Protein AF-A0A6L4AEH3-F1 (afdb_monomer_lite)

Sequence (81 aa):
MLHKFWLNVRMFVEGARLSYIALFHWLRPTTYVASKVIMPINQILFFTLLGVYATSRSNADFYIIGNSVQMASISGIYAMT

Structure (mmCIF, N/CA/C/O backbone):
data_AF-A0A6L4AEH3-F1
#
_entry.id   AF-A0A6L4AEH3-F1
#
loop_
_atom_site.group_PDB
_atom_site.id
_atom_site.type_symbol
_atom_site.label_atom_id
_atom_site.label_alt_id
_atom_site.label_comp_id
_atom_site.label_asym_id
_atom_site.label_entity_id
_atom_site.label_seq_id
_atom_site.pdbx_PDB_ins_code
_atom_site.Cartn_x
_atom_site.Cartn_y
_atom_site.Cartn_z
_atom_site.occupancy
_atom_site.B_iso_or_equiv
_atom_site.auth_seq_id
_atom_site.auth_comp_id
_atom_site.auth_asym_id
_atom_site.auth_atom_id
_atom_site.pdbx_PDB_model_num
ATOM 1 N N .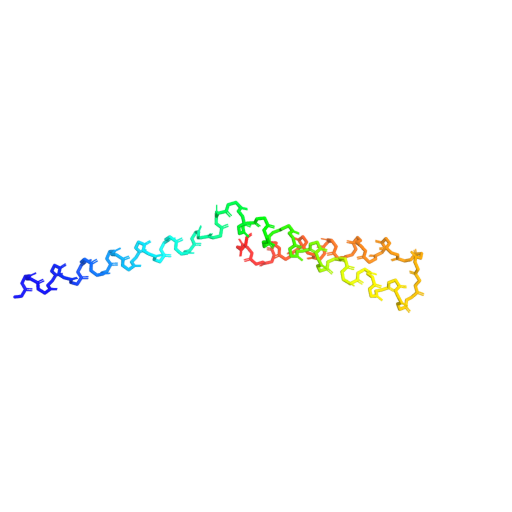 MET A 1 1 ? -31.688 13.326 35.753 1.00 78.50 1 MET A N 1
ATOM 2 C CA . MET A 1 1 ? -30.259 13.550 35.424 1.00 78.50 1 MET A CA 1
ATOM 3 C C . MET A 1 1 ? -29.498 12.243 35.211 1.00 78.50 1 MET A C 1
ATOM 5 O O . MET A 1 1 ? -28.895 12.098 34.157 1.00 78.50 1 MET A O 1
ATOM 9 N N . LEU A 1 2 ? -29.606 11.265 36.121 1.00 88.06 2 LEU A N 1
ATOM 10 C CA . LEU A 1 2 ? -28.931 9.959 36.015 1.00 88.06 2 LEU A CA 1
ATOM 11 C C . LEU A 1 2 ? -29.189 9.214 34.688 1.00 88.06 2 LEU A C 1
ATOM 13 O O . LEU A 1 2 ? -28.266 8.700 34.071 1.00 88.06 2 LEU A O 1
ATOM 17 N N . HIS A 1 3 ? -30.435 9.210 34.205 1.00 91.88 3 HIS A N 1
ATOM 18 C CA . HIS A 1 3 ? -30.800 8.547 32.947 1.00 91.88 3 HIS A CA 1
ATOM 19 C C . HIS A 1 3 ? -30.078 9.134 31.718 1.00 91.88 3 HIS A C 1
ATOM 21 O O . HIS A 1 3 ? -29.588 8.394 30.870 1.00 91.88 3 HIS A O 1
ATOM 27 N N . LYS A 1 4 ? -29.950 10.468 31.649 1.00 93.38 4 LYS A N 1
ATOM 28 C CA . LYS A 1 4 ? -29.219 11.148 30.565 1.00 93.38 4 LYS A CA 1
ATOM 29 C C . LYS A 1 4 ? -27.721 10.840 30.621 1.00 93.38 4 LYS A C 1
ATOM 31 O O . LYS A 1 4 ? -27.104 10.636 29.584 1.00 93.38 4 LYS A O 1
ATOM 36 N N . PHE A 1 5 ? -27.155 10.766 31.825 1.00 95.69 5 PHE A N 1
ATOM 37 C CA . PHE A 1 5 ? -25.759 10.380 32.022 1.00 95.69 5 PHE A CA 1
ATOM 38 C C . PHE A 1 5 ? -25.488 8.962 31.493 1.00 95.69 5 PHE A C 1
ATOM 40 O O . PHE A 1 5 ? -24.585 8.778 30.681 1.00 95.69 5 PHE A O 1
ATOM 47 N N . TRP A 1 6 ? -26.327 7.987 31.856 1.00 96.56 6 TRP A N 1
ATOM 48 C CA . TRP A 1 6 ? -26.206 6.609 31.366 1.00 96.56 6 TRP A CA 1
ATOM 49 C C . TRP A 1 6 ? -26.339 6.491 29.843 1.00 96.56 6 TRP A C 1
ATOM 51 O O . TRP A 1 6 ? -25.583 5.745 29.221 1.00 96.56 6 TRP A O 1
ATOM 61 N N . LEU A 1 7 ? -27.251 7.251 29.228 1.00 96.31 7 LEU A N 1
ATOM 62 C CA . LEU A 1 7 ? -27.384 7.300 27.769 1.00 96.31 7 LEU A CA 1
ATOM 63 C C . LEU A 1 7 ? -26.118 7.836 27.087 1.00 96.31 7 LEU A C 1
ATOM 65 O O . LEU A 1 7 ? -25.666 7.249 26.105 1.00 96.31 7 LEU A O 1
ATOM 69 N N . ASN A 1 8 ? -25.522 8.905 27.619 1.00 96.31 8 ASN A N 1
ATOM 70 C CA . ASN A 1 8 ? -24.302 9.493 27.063 1.00 96.31 8 ASN A CA 1
ATOM 71 C C . ASN A 1 8 ? -23.101 8.549 27.181 1.00 96.31 8 ASN A C 1
ATOM 73 O O . ASN A 1 8 ? -22.361 8.383 26.215 1.00 96.31 8 ASN A O 1
ATOM 77 N N . VAL A 1 9 ? -22.936 7.887 28.330 1.00 97.50 9 VAL A N 1
ATOM 78 C CA . VAL A 1 9 ? -21.873 6.888 28.525 1.00 97.50 9 VAL A CA 1
ATOM 79 C C . VAL A 1 9 ? -22.046 5.721 27.555 1.00 97.50 9 VAL A C 1
ATOM 81 O O . VAL A 1 9 ? -21.086 5.319 26.903 1.00 97.50 9 VAL A O 1
ATOM 84 N N . ARG A 1 10 ? -23.273 5.210 27.389 1.00 96.62 10 ARG A N 1
ATOM 85 C CA . ARG A 1 10 ? -23.553 4.137 26.426 1.00 96.62 10 ARG A CA 1
ATOM 86 C C . ARG A 1 10 ? -23.227 4.561 24.992 1.00 96.62 10 ARG A C 1
ATOM 88 O O . ARG A 1 10 ? -22.570 3.807 24.283 1.00 96.62 10 ARG A O 1
ATOM 95 N N . MET A 1 11 ? -23.654 5.755 24.575 1.00 96.75 11 MET A N 1
ATOM 96 C CA . MET A 1 11 ? -23.338 6.283 23.241 1.00 96.75 11 MET A CA 1
ATOM 97 C C . MET A 1 11 ? -21.830 6.430 23.026 1.00 96.75 11 MET A C 1
ATOM 99 O O . MET A 1 11 ? -21.330 6.042 21.972 1.00 96.75 11 MET A O 1
ATOM 103 N N . PHE A 1 12 ? -21.101 6.932 24.025 1.00 97.19 12 PHE A N 1
ATOM 104 C CA . PHE A 1 12 ? -19.646 7.048 23.968 1.00 97.19 12 PHE A CA 1
ATOM 105 C C . PHE A 1 12 ? -18.970 5.685 23.778 1.00 97.19 12 PHE A C 1
ATOM 107 O O . PHE A 1 12 ? -18.150 5.533 22.876 1.00 97.19 12 PHE A O 1
ATOM 114 N N . VAL A 1 13 ? -19.333 4.683 24.585 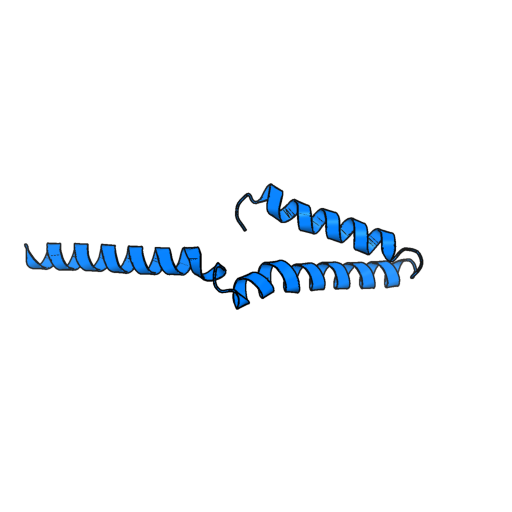1.00 97.50 13 VAL A N 1
ATOM 115 C CA . VAL A 1 13 ? -18.712 3.350 24.525 1.00 97.50 13 VAL A CA 1
ATOM 116 C C . VAL A 1 13 ? -19.009 2.650 23.199 1.00 97.50 13 VAL A C 1
ATOM 118 O O . VAL A 1 13 ? -18.100 2.082 22.597 1.00 97.50 13 VAL A O 1
ATOM 121 N N . GLU A 1 14 ? -20.247 2.717 22.702 1.00 97.31 14 GLU A N 1
ATOM 122 C CA . GLU A 1 14 ? -20.589 2.126 21.402 1.00 97.31 14 GLU A CA 1
ATOM 123 C C . GLU A 1 14 ? -19.874 2.841 20.248 1.00 97.31 14 GLU A C 1
ATOM 125 O O . GLU A 1 14 ? -19.322 2.186 19.364 1.00 97.31 14 GLU A O 1
ATOM 130 N N . GLY A 1 15 ? -19.803 4.175 20.284 1.00 96.44 15 GLY A N 1
ATOM 131 C CA . GLY A 1 15 ? -19.049 4.958 19.305 1.00 96.44 15 GLY A CA 1
ATOM 132 C C . GLY A 1 15 ? -17.555 4.624 19.310 1.00 96.44 15 GLY A C 1
ATOM 133 O O . GLY A 1 15 ? -16.967 4.399 18.249 1.00 96.44 15 GLY A O 1
ATOM 134 N N . ALA A 1 16 ? -16.946 4.517 20.493 1.00 95.00 16 ALA A N 1
ATOM 135 C CA . ALA A 1 16 ? -15.549 4.123 20.652 1.00 95.00 16 ALA A CA 1
ATOM 136 C C . ALA A 1 16 ? -15.296 2.699 20.132 1.00 95.00 16 ALA A C 1
ATOM 138 O O . ALA A 1 16 ? -14.343 2.474 19.388 1.00 95.00 16 ALA A O 1
ATOM 139 N N . ARG A 1 17 ? -16.180 1.745 20.450 1.00 93.94 17 ARG A N 1
ATOM 140 C CA . ARG A 1 17 ? -16.096 0.354 19.981 1.00 93.94 17 ARG A CA 1
ATOM 141 C C . ARG A 1 17 ? -16.201 0.254 18.461 1.00 93.94 17 ARG A C 1
ATOM 143 O O . ARG A 1 17 ? -15.400 -0.442 17.842 1.00 93.94 17 ARG A O 1
ATOM 150 N N . LEU A 1 18 ? -17.167 0.938 17.850 1.00 92.69 18 LEU A N 1
ATOM 151 C CA . LEU A 1 18 ? -17.316 0.958 16.393 1.00 92.69 18 LEU A CA 1
ATOM 152 C C . LEU A 1 18 ? -16.109 1.615 15.716 1.00 92.69 18 LEU A C 1
ATOM 154 O O . LEU A 1 18 ? -15.614 1.084 14.724 1.00 92.69 18 LEU A O 1
ATOM 158 N N . SER A 1 19 ? -15.590 2.707 16.285 1.00 90.50 19 SER A N 1
ATOM 159 C CA . SER A 1 19 ? -14.380 3.376 15.786 1.00 90.50 19 SER A CA 1
ATOM 160 C C . SER A 1 19 ? -13.155 2.467 15.875 1.00 90.50 19 SER A C 1
ATOM 162 O O . SER A 1 19 ? -12.378 2.398 14.929 1.00 90.50 19 SER A O 1
ATOM 164 N N . TYR A 1 20 ? -13.013 1.706 16.964 1.00 88.00 20 TYR A N 1
ATOM 165 C CA . TYR A 1 20 ? -11.958 0.705 17.120 1.00 88.00 20 TYR A CA 1
ATOM 166 C C . TYR A 1 20 ? -12.068 -0.398 16.057 1.00 88.00 20 TYR A C 1
ATOM 168 O O . TYR A 1 20 ? -11.100 -0.694 15.365 1.00 88.00 20 TYR A O 1
ATOM 176 N N . ILE A 1 21 ? -13.261 -0.964 15.851 1.00 85.88 21 ILE A N 1
ATOM 177 C CA . ILE A 1 21 ? -13.487 -1.989 14.818 1.00 85.88 21 ILE A CA 1
ATOM 178 C C . ILE A 1 21 ? -13.192 -1.438 13.414 1.00 85.88 21 ILE A C 1
ATOM 180 O O . ILE A 1 21 ? -12.622 -2.145 12.586 1.00 85.88 21 ILE A O 1
ATOM 184 N N . ALA A 1 22 ? -13.577 -0.191 13.134 1.00 83.81 22 ALA A N 1
ATOM 185 C CA . ALA A 1 22 ? -13.294 0.469 11.863 1.00 83.81 22 ALA A CA 1
ATOM 186 C C . ALA A 1 22 ? -11.789 0.705 11.663 1.00 83.81 22 ALA A C 1
ATOM 188 O O . ALA A 1 22 ? -11.266 0.439 10.581 1.00 83.81 22 ALA A O 1
ATOM 189 N N . LEU A 1 23 ? -11.080 1.124 12.715 1.00 81.62 23 LEU A N 1
ATOM 190 C CA . LEU A 1 23 ? -9.636 1.345 12.681 1.00 81.62 23 LEU A CA 1
ATOM 191 C C . LEU A 1 23 ? -8.864 0.071 12.321 1.00 81.62 23 LEU A C 1
ATOM 193 O O . LEU A 1 23 ? -7.865 0.151 11.618 1.00 81.62 23 LEU A O 1
ATOM 197 N N . PHE A 1 24 ? -9.346 -1.099 12.746 1.00 78.69 24 PHE A N 1
ATOM 198 C CA . PHE A 1 24 ? -8.750 -2.400 12.424 1.00 78.69 24 PHE A CA 1
ATOM 199 C C . PHE A 1 24 ? -9.493 -3.158 11.317 1.00 78.69 24 PHE A C 1
ATOM 201 O O . PHE A 1 24 ? -9.251 -4.343 11.104 1.00 78.69 24 PHE A O 1
ATOM 208 N N . HIS A 1 25 ? -10.388 -2.513 10.566 1.00 72.75 25 HIS A N 1
ATOM 209 C CA . HIS A 1 25 ? -11.148 -3.190 9.507 1.00 72.75 25 HIS A CA 1
ATOM 210 C C . HIS A 1 25 ? -10.256 -3.660 8.342 1.00 72.75 25 HIS A C 1
ATOM 212 O O . HIS A 1 25 ? -10.605 -4.594 7.614 1.00 72.75 25 HIS A O 1
ATOM 218 N N . TRP A 1 26 ? -9.084 -3.038 8.186 1.00 65.50 26 TRP A N 1
ATOM 219 C CA . TRP A 1 26 ? -8.027 -3.464 7.265 1.00 65.50 26 TRP A CA 1
ATOM 220 C C . TRP A 1 26 ? -7.352 -4.782 7.688 1.00 65.50 26 TRP A C 1
ATOM 222 O O . TRP A 1 26 ? -6.710 -5.418 6.861 1.00 65.50 26 TRP A O 1
ATOM 232 N N . LEU A 1 27 ? -7.552 -5.241 8.932 1.00 69.94 27 LEU A N 1
ATOM 233 C CA . LEU A 1 27 ? -7.063 -6.530 9.441 1.00 69.94 27 LEU A CA 1
ATOM 234 C C . LEU A 1 27 ? -7.902 -7.722 8.942 1.00 69.94 27 LEU A C 1
ATOM 236 O O . LEU A 1 27 ? -7.643 -8.871 9.296 1.00 69.94 27 LEU A O 1
ATOM 240 N N . ARG A 1 28 ? -8.934 -7.492 8.120 1.00 83.62 28 ARG A N 1
ATOM 241 C CA . ARG A 1 28 ? -9.593 -8.599 7.423 1.00 83.62 28 ARG A CA 1
ATOM 242 C C . ARG A 1 28 ? -8.642 -9.119 6.339 1.00 83.62 28 ARG A C 1
ATOM 244 O O . ARG A 1 28 ? -8.172 -8.321 5.532 1.00 83.62 28 ARG A O 1
ATOM 251 N N . PRO A 1 29 ? -8.398 -10.440 6.242 1.00 83.50 29 PRO A N 1
ATOM 252 C CA . PRO A 1 29 ? -7.445 -10.983 5.272 1.00 83.50 29 PRO A CA 1
ATOM 253 C C . PRO A 1 29 ? -7.710 -10.535 3.829 1.00 83.50 29 PRO A C 1
ATOM 255 O O . PRO A 1 29 ? -6.780 -10.268 3.076 1.00 83.50 29 PRO A O 1
ATOM 258 N N . THR A 1 30 ? -8.980 -10.388 3.449 1.00 88.62 30 THR A N 1
ATOM 259 C CA . THR A 1 30 ? -9.375 -9.953 2.104 1.00 88.62 30 THR A CA 1
ATOM 260 C C . THR A 1 30 ? -8.987 -8.504 1.809 1.00 88.62 30 THR A C 1
ATOM 262 O O . THR A 1 30 ? -8.424 -8.228 0.751 1.00 88.62 30 THR A O 1
ATOM 265 N N . THR A 1 31 ? -9.253 -7.574 2.730 1.00 85.19 31 THR A N 1
ATOM 266 C CA . THR A 1 31 ? -8.917 -6.151 2.561 1.00 85.19 31 THR A CA 1
ATOM 267 C C . THR A 1 31 ? -7.415 -5.923 2.671 1.00 85.19 31 THR A C 1
ATOM 269 O O . THR A 1 31 ? -6.858 -5.132 1.906 1.00 85.19 31 THR A O 1
ATOM 272 N N . TYR A 1 32 ? -6.745 -6.673 3.548 1.00 85.38 32 TYR A N 1
ATOM 273 C CA . TYR A 1 32 ? -5.292 -6.688 3.649 1.00 85.38 32 TYR A CA 1
ATOM 274 C C . TYR A 1 32 ? -4.647 -7.110 2.324 1.00 85.38 32 TYR A C 1
ATOM 276 O O . TYR A 1 32 ? -3.862 -6.358 1.757 1.00 85.38 32 TYR A O 1
ATOM 284 N N . VAL A 1 33 ? -5.030 -8.260 1.761 1.00 90.12 33 VAL A N 1
ATOM 285 C CA . VAL A 1 33 ? -4.474 -8.744 0.483 1.00 90.12 33 VAL A CA 1
ATOM 286 C C . VAL A 1 33 ? -4.784 -7.783 -0.667 1.00 90.12 33 VAL A C 1
ATOM 288 O O . VAL A 1 33 ? -3.904 -7.489 -1.476 1.00 90.12 33 VAL A O 1
ATOM 291 N N . ALA A 1 34 ? -6.002 -7.239 -0.732 1.00 89.75 34 ALA A N 1
ATOM 292 C CA . ALA A 1 34 ? -6.365 -6.280 -1.772 1.00 89.75 34 ALA A CA 1
ATOM 293 C C . ALA A 1 34 ? -5.481 -5.020 -1.740 1.00 89.75 34 ALA A C 1
ATOM 295 O O . ALA A 1 34 ? -4.961 -4.599 -2.773 1.00 89.75 34 ALA A O 1
ATOM 296 N N . SER A 1 35 ? -5.274 -4.445 -0.553 1.00 86.12 35 SER A N 1
ATOM 297 C CA . SER A 1 35 ? -4.519 -3.197 -0.380 1.00 86.12 35 SER A CA 1
ATOM 298 C C . SER A 1 35 ? -3.002 -3.388 -0.410 1.00 86.12 35 SER A C 1
ATOM 300 O O . SER A 1 35 ? -2.292 -2.531 -0.928 1.00 86.12 35 SER A O 1
ATOM 302 N N . LYS A 1 36 ? -2.492 -4.505 0.119 1.00 86.19 36 LYS A N 1
ATOM 303 C CA . LYS A 1 36 ? -1.051 -4.746 0.286 1.00 86.19 36 LYS A CA 1
ATOM 304 C C . LYS A 1 36 ? -0.400 -5.557 -0.812 1.00 86.19 36 LYS A C 1
ATOM 306 O O . LYS A 1 36 ? 0.817 -5.500 -0.952 1.00 86.19 36 LYS A O 1
ATOM 311 N N . VAL A 1 37 ? -1.186 -6.303 -1.580 1.00 90.12 37 VAL A N 1
ATOM 312 C CA . VAL A 1 37 ? -0.666 -7.196 -2.619 1.00 90.12 37 VAL A CA 1
ATOM 313 C C . VAL A 1 37 ? -1.235 -6.811 -3.974 1.00 90.12 37 VAL A C 1
ATOM 315 O O . VAL A 1 37 ? -0.482 -6.434 -4.866 1.00 90.12 37 VAL A O 1
ATOM 318 N N . ILE A 1 38 ? -2.562 -6.837 -4.125 1.00 94.25 38 ILE A N 1
ATOM 319 C CA . ILE A 1 38 ? -3.200 -6.646 -5.437 1.00 94.25 38 ILE A CA 1
ATOM 320 C C . ILE A 1 38 ? -2.957 -5.231 -5.967 1.00 94.25 38 ILE A C 1
ATOM 322 O O . ILE A 1 38 ? -2.532 -5.069 -7.110 1.00 94.25 38 ILE A O 1
ATOM 326 N N . MET A 1 39 ? -3.190 -4.207 -5.143 1.00 91.69 39 MET A N 1
ATOM 327 C CA . MET A 1 39 ? -3.014 -2.816 -5.563 1.00 91.69 39 MET A CA 1
ATOM 328 C C . MET A 1 39 ? -1.556 -2.497 -5.963 1.00 91.69 39 MET A C 1
ATOM 330 O O . MET A 1 39 ? -1.368 -2.020 -7.085 1.00 91.69 39 MET A O 1
ATOM 334 N N . PRO A 1 40 ? -0.518 -2.804 -5.153 1.00 93.19 40 PRO A N 1
ATOM 335 C CA . PRO A 1 40 ? 0.871 -2.569 -5.553 1.00 93.19 40 PRO A CA 1
ATOM 336 C C . PRO A 1 40 ? 1.283 -3.342 -6.808 1.00 93.19 40 PRO A C 1
ATOM 338 O O . PRO A 1 40 ? 1.953 -2.781 -7.672 1.00 93.19 40 PRO A O 1
ATOM 341 N N . ILE A 1 41 ? 0.851 -4.601 -6.955 1.00 95.56 41 ILE A N 1
ATOM 342 C CA . ILE A 1 41 ? 1.142 -5.396 -8.157 1.00 95.56 41 ILE A CA 1
ATOM 343 C C . ILE A 1 41 ? 0.530 -4.740 -9.396 1.00 95.56 41 ILE A C 1
ATOM 345 O O . ILE A 1 41 ? 1.225 -4.572 -10.396 1.00 95.56 41 ILE A O 1
ATOM 349 N N . ASN A 1 42 ? -0.735 -4.314 -9.333 1.00 96.44 42 ASN A N 1
ATOM 350 C CA . ASN A 1 42 ? -1.380 -3.624 -10.451 1.00 96.44 42 ASN A CA 1
ATOM 351 C C . ASN A 1 42 ? -0.644 -2.336 -10.831 1.00 96.44 42 ASN A C 1
ATOM 353 O O . ASN A 1 42 ? -0.477 -2.060 -12.018 1.00 96.44 42 ASN A O 1
ATOM 357 N N . GLN A 1 43 ? -0.177 -1.568 -9.846 1.00 95.56 43 GLN A N 1
ATOM 358 C CA . GLN A 1 43 ? 0.577 -0.342 -10.092 1.00 95.56 43 GLN A CA 1
ATOM 359 C C . GLN A 1 43 ? 1.933 -0.630 -10.756 1.00 95.56 43 GLN A C 1
ATOM 361 O O . GLN A 1 43 ? 2.264 -0.001 -11.763 1.00 95.56 43 GLN A O 1
ATOM 366 N N . ILE A 1 44 ? 2.683 -1.620 -10.255 1.00 97.25 44 ILE A N 1
ATOM 367 C CA . ILE A 1 44 ? 3.958 -2.058 -10.849 1.00 97.25 44 ILE A CA 1
ATOM 368 C C . ILE A 1 44 ? 3.742 -2.519 -12.294 1.00 97.25 44 ILE A C 1
ATOM 370 O O . ILE A 1 44 ? 4.482 -2.103 -13.186 1.00 97.25 44 ILE A O 1
ATOM 374 N N . LEU A 1 45 ? 2.723 -3.347 -12.545 1.00 97.19 45 LEU A N 1
ATOM 375 C CA . LEU A 1 45 ? 2.401 -3.841 -13.884 1.00 97.19 45 LEU A CA 1
ATOM 376 C C . LEU A 1 45 ? 2.029 -2.701 -14.829 1.00 97.19 45 LEU A C 1
ATOM 378 O O . LEU A 1 45 ? 2.558 -2.635 -15.936 1.00 97.19 45 L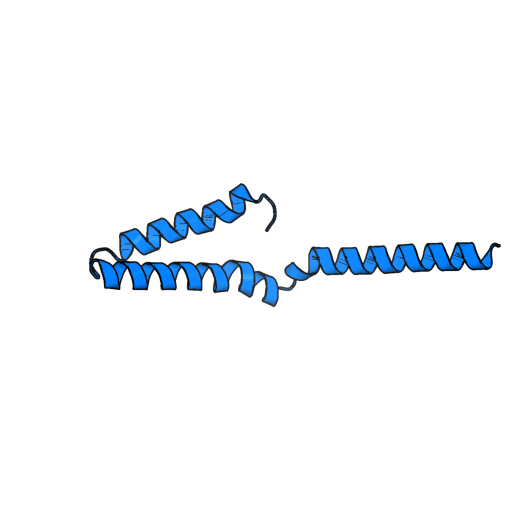EU A O 1
ATOM 382 N N . PHE A 1 46 ? 1.167 -1.785 -14.388 1.00 97.44 46 PHE A N 1
ATOM 383 C CA . PHE A 1 46 ? 0.742 -0.640 -15.187 1.00 97.44 46 PHE A CA 1
ATOM 384 C C . PHE A 1 46 ? 1.938 0.202 -15.646 1.00 97.44 46 PHE A C 1
ATOM 386 O O . PHE A 1 46 ? 2.114 0.422 -16.845 1.00 97.44 46 PHE A O 1
ATOM 393 N N . PHE A 1 47 ? 2.801 0.617 -14.715 1.00 96.88 47 PHE A N 1
ATOM 394 C CA . PHE A 1 47 ? 3.946 1.464 -15.051 1.00 96.88 47 PHE A CA 1
ATOM 395 C 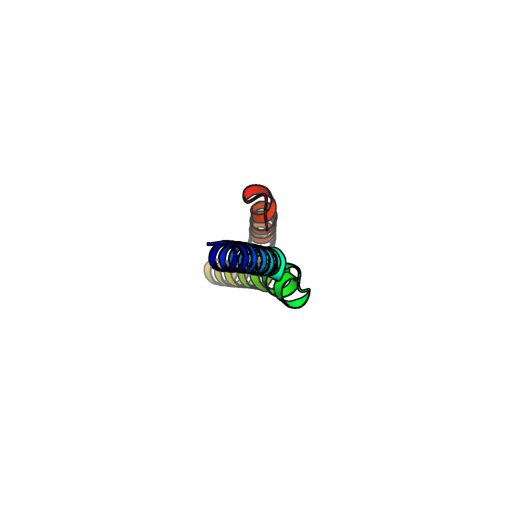C . PHE A 1 47 ? 5.053 0.715 -15.793 1.00 96.88 47 PHE A C 1
ATOM 397 O O . PHE A 1 47 ? 5.730 1.309 -16.630 1.00 96.88 47 PHE A O 1
ATOM 404 N N . THR A 1 48 ? 5.198 -0.590 -15.565 1.00 97.56 48 THR A N 1
ATOM 405 C CA . THR A 1 48 ? 6.088 -1.431 -16.374 1.00 97.56 48 THR A CA 1
ATOM 406 C C . THR A 1 48 ? 5.625 -1.483 -17.822 1.00 97.56 48 THR A C 1
ATOM 408 O O . THR A 1 48 ? 6.420 -1.243 -18.726 1.00 97.56 48 THR A O 1
ATOM 411 N N . LEU A 1 49 ? 4.346 -1.783 -18.058 1.00 97.38 49 LEU A N 1
ATOM 412 C CA . LEU A 1 49 ? 3.794 -1.863 -19.409 1.00 97.38 49 LEU A CA 1
ATOM 413 C C . LEU A 1 49 ? 3.872 -0.510 -20.119 1.00 97.38 49 LEU A C 1
ATOM 415 O O . LEU A 1 49 ? 4.240 -0.462 -21.291 1.00 97.38 49 LEU A O 1
ATOM 419 N N . LEU A 1 50 ? 3.604 0.583 -19.400 1.00 97.50 50 LEU A N 1
ATOM 420 C CA . LEU A 1 50 ? 3.758 1.940 -19.916 1.00 97.50 50 LEU A CA 1
ATOM 421 C C . LEU A 1 50 ? 5.210 2.242 -20.318 1.00 97.50 50 LEU A C 1
ATOM 423 O O . LEU A 1 50 ? 5.451 2.743 -21.415 1.00 97.50 50 LEU A O 1
ATOM 427 N N . GLY A 1 51 ? 6.180 1.912 -19.462 1.00 96.38 51 GLY A N 1
ATOM 428 C CA . GLY A 1 51 ? 7.602 2.117 -19.745 1.00 96.38 51 GLY A CA 1
ATOM 429 C C . GLY A 1 51 ? 8.102 1.269 -20.917 1.00 96.38 51 GLY A C 1
ATOM 430 O O . GLY A 1 51 ? 8.797 1.764 -21.803 1.00 96.38 51 GLY A O 1
ATOM 431 N N . VAL A 1 52 ? 7.676 0.005 -20.982 1.00 97.25 52 VAL A N 1
ATOM 432 C CA . VAL A 1 52 ? 7.973 -0.893 -22.106 1.00 97.25 52 VAL A CA 1
ATOM 433 C C . VAL A 1 52 ? 7.404 -0.358 -23.417 1.00 97.25 52 VAL A C 1
ATOM 435 O O . VAL A 1 52 ? 8.090 -0.413 -24.435 1.00 97.25 52 VAL A O 1
ATOM 438 N N . TYR A 1 53 ? 6.177 0.166 -23.395 1.00 97.19 53 TYR A N 1
ATOM 439 C CA . TYR A 1 53 ? 5.545 0.778 -24.561 1.00 97.19 53 TYR A CA 1
ATOM 440 C C . TYR A 1 53 ? 6.289 2.038 -25.028 1.00 97.19 53 TYR A C 1
ATOM 442 O O . TYR A 1 53 ? 6.463 2.235 -26.227 1.00 97.19 53 TYR A O 1
ATOM 450 N N . ALA A 1 54 ? 6.748 2.875 -24.094 1.00 96.62 54 ALA A N 1
ATOM 451 C CA . ALA A 1 54 ? 7.411 4.140 -24.405 1.00 96.62 54 ALA A CA 1
ATOM 452 C C . ALA A 1 54 ? 8.883 3.994 -24.822 1.00 96.62 54 ALA A C 1
ATOM 454 O O . ALA A 1 54 ? 9.410 4.865 -25.508 1.00 96.62 54 ALA A O 1
ATOM 455 N N . THR A 1 55 ? 9.576 2.946 -24.370 1.00 95.44 55 THR A N 1
ATOM 456 C CA . THR A 1 55 ? 11.009 2.758 -24.638 1.00 95.44 55 THR A CA 1
ATOM 457 C C . THR A 1 55 ? 11.261 1.466 -25.403 1.00 95.44 55 THR A C 1
ATOM 459 O O . THR A 1 55 ? 11.486 1.497 -26.609 1.00 95.44 55 THR A O 1
ATOM 462 N N . SER A 1 56 ? 11.236 0.320 -24.724 1.00 95.12 56 SER A N 1
ATOM 463 C CA . SER A 1 56 ? 11.329 -1.001 -25.351 1.00 95.12 56 SER A CA 1
ATOM 464 C C . SER A 1 56 ? 11.106 -2.098 -24.310 1.00 95.12 56 SER A C 1
ATOM 466 O O . SER A 1 56 ? 11.258 -1.893 -23.102 1.00 95.12 56 SER A O 1
ATOM 468 N N . ARG A 1 57 ? 10.853 -3.322 -24.785 1.00 95.12 57 ARG A N 1
ATOM 469 C CA . ARG A 1 57 ? 10.748 -4.508 -23.923 1.00 95.12 57 ARG A CA 1
ATOM 470 C C . ARG A 1 57 ? 12.055 -4.879 -23.219 1.00 95.12 57 ARG A C 1
ATOM 472 O O . ARG A 1 57 ? 11.997 -5.539 -22.187 1.00 95.12 57 ARG A O 1
ATOM 479 N N . SER A 1 58 ? 13.209 -4.444 -23.732 1.00 96.06 58 SER A N 1
ATOM 480 C CA . SER A 1 58 ? 14.507 -4.709 -23.097 1.00 96.06 58 SER A CA 1
ATOM 481 C C . SER A 1 58 ? 14.710 -3.942 -21.790 1.00 96.06 58 SER A C 1
ATOM 483 O O . SER A 1 58 ? 15.631 -4.279 -21.067 1.00 96.06 58 SER A O 1
ATOM 485 N N . ASN A 1 59 ? 13.870 -2.942 -21.493 1.00 94.94 59 ASN A N 1
ATOM 486 C CA . ASN A 1 59 ? 13.927 -2.153 -20.256 1.00 94.94 59 ASN A CA 1
ATOM 487 C C . ASN A 1 59 ? 12.882 -2.589 -19.212 1.00 94.94 59 ASN A C 1
ATOM 489 O O . ASN A 1 59 ? 12.658 -1.892 -18.222 1.00 94.94 59 ASN A O 1
ATOM 493 N N . ALA A 1 60 ? 12.168 -3.696 -19.448 1.00 96.31 60 ALA A N 1
ATOM 494 C CA . ALA A 1 60 ? 11.086 -4.138 -18.566 1.00 96.31 60 ALA A CA 1
ATOM 495 C C . ALA A 1 60 ? 11.571 -4.409 -17.132 1.00 96.31 60 ALA A C 1
ATOM 497 O O . ALA A 1 60 ? 10.883 -4.080 -16.171 1.00 96.31 60 ALA A O 1
ATOM 498 N N . ASP A 1 61 ? 12.763 -4.980 -16.995 1.00 96.94 61 ASP A N 1
ATOM 499 C CA . ASP A 1 61 ? 13.442 -5.244 -15.730 1.00 96.94 61 ASP A CA 1
ATOM 500 C C . ASP A 1 61 ? 13.708 -3.961 -14.932 1.00 96.94 61 ASP A C 1
ATOM 502 O O . ASP A 1 61 ? 13.373 -3.906 -13.748 1.00 96.94 61 ASP A O 1
ATOM 506 N N . PHE A 1 62 ? 14.211 -2.905 -15.580 1.00 96.25 62 PHE A N 1
ATOM 507 C CA . PHE A 1 62 ? 14.427 -1.600 -14.953 1.00 96.25 62 PHE A CA 1
ATOM 508 C C . PHE A 1 62 ? 13.132 -1.050 -14.342 1.00 96.25 62 PHE A C 1
ATOM 510 O O . PHE A 1 62 ? 13.112 -0.650 -13.174 1.00 96.25 62 PHE A O 1
ATOM 517 N N . TYR A 1 63 ? 12.030 -1.080 -15.100 1.00 96.75 63 TYR A N 1
ATOM 518 C CA . TYR A 1 63 ? 10.744 -0.594 -14.605 1.00 96.75 63 TYR A CA 1
ATOM 519 C C . TYR A 1 63 ? 10.169 -1.484 -13.500 1.00 96.75 63 TYR A C 1
ATOM 521 O O . TYR A 1 63 ? 9.727 -0.948 -12.484 1.00 96.75 63 TYR A O 1
ATOM 529 N N . ILE A 1 64 ? 10.195 -2.814 -13.638 1.00 97.25 64 ILE A N 1
ATOM 530 C CA . ILE A 1 64 ? 9.665 -3.729 -12.610 1.00 97.25 64 ILE A CA 1
ATOM 531 C C . ILE A 1 64 ? 10.423 -3.550 -11.294 1.00 97.25 64 ILE A C 1
ATOM 533 O O . ILE A 1 64 ? 9.803 -3.357 -10.247 1.00 97.25 64 ILE A O 1
ATOM 537 N N . ILE A 1 65 ? 11.758 -3.580 -11.343 1.00 97.00 65 ILE A N 1
ATOM 538 C CA . ILE A 1 65 ? 12.605 -3.488 -10.152 1.00 97.00 65 ILE A CA 1
ATOM 539 C C . ILE A 1 65 ? 12.445 -2.108 -9.512 1.00 97.00 65 ILE A C 1
ATOM 541 O O . ILE A 1 65 ? 12.145 -2.025 -8.320 1.00 97.00 65 ILE A O 1
ATOM 545 N N . GLY A 1 66 ? 12.548 -1.029 -10.292 1.00 95.50 66 GLY A N 1
ATOM 546 C CA . GLY A 1 66 ? 12.401 0.336 -9.782 1.00 95.50 66 GLY A CA 1
ATOM 547 C C . GLY A 1 66 ? 11.045 0.583 -9.115 1.00 95.50 66 GLY A C 1
ATOM 548 O O . GLY A 1 66 ? 10.990 1.081 -7.988 1.00 95.50 66 GLY A O 1
ATOM 549 N N . ASN A 1 67 ? 9.947 0.166 -9.759 1.00 95.75 67 ASN A N 1
ATOM 550 C CA . ASN A 1 67 ? 8.609 0.290 -9.176 1.00 95.75 67 ASN A CA 1
ATOM 551 C C . ASN A 1 67 ? 8.458 -0.580 -7.916 1.00 95.75 67 ASN A C 1
ATOM 553 O O . ASN A 1 67 ? 7.861 -0.129 -6.942 1.00 95.75 67 ASN A O 1
ATOM 557 N N . SER A 1 68 ? 9.030 -1.790 -7.882 1.00 94.62 68 SER A N 1
ATOM 558 C CA . SER A 1 68 ? 8.960 -2.660 -6.698 1.00 94.62 68 SER A CA 1
ATOM 559 C C . SER A 1 68 ? 9.640 -2.045 -5.467 1.00 94.62 68 SER A C 1
ATOM 561 O O . SER A 1 68 ? 9.065 -2.049 -4.378 1.00 94.62 68 SER A O 1
ATOM 563 N N . VAL A 1 69 ? 10.814 -1.429 -5.646 1.00 94.50 69 VAL A N 1
ATOM 564 C CA . VAL A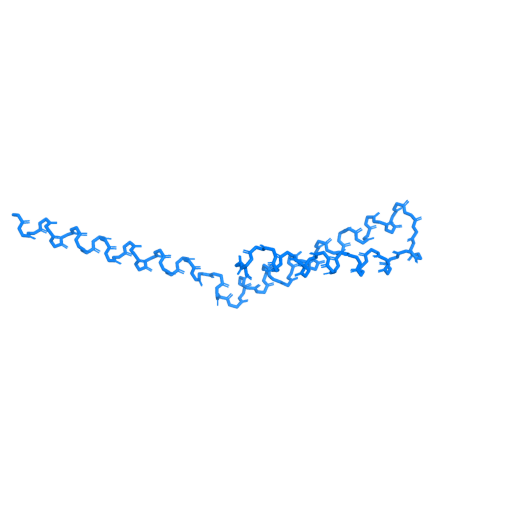 1 69 ? 11.553 -0.738 -4.577 1.00 94.50 69 VAL A CA 1
ATOM 565 C C . VAL A 1 69 ? 10.782 0.490 -4.091 1.00 94.50 69 VAL A C 1
ATOM 567 O O . VAL A 1 69 ? 10.671 0.721 -2.883 1.00 94.50 69 VAL A O 1
ATOM 570 N N . GLN A 1 70 ? 10.201 1.261 -5.015 1.00 92.50 70 GLN A N 1
ATOM 571 C CA . GLN A 1 70 ? 9.362 2.408 -4.673 1.00 92.50 70 GLN A CA 1
ATOM 572 C C . GLN A 1 70 ? 8.145 1.976 -3.843 1.00 92.50 70 GLN A C 1
ATOM 574 O O . GLN A 1 70 ? 7.895 2.547 -2.783 1.00 92.50 70 GLN A O 1
ATOM 579 N N . MET A 1 71 ? 7.423 0.938 -4.277 1.00 91.12 71 MET A N 1
ATOM 580 C CA . MET A 1 71 ? 6.246 0.436 -3.562 1.00 91.12 71 MET A CA 1
ATOM 581 C C . MET A 1 71 ? 6.597 -0.133 -2.182 1.00 91.12 71 MET A C 1
ATOM 583 O O . MET A 1 71 ? 5.859 0.089 -1.223 1.00 91.12 71 MET A O 1
ATOM 587 N N . ALA A 1 72 ? 7.742 -0.807 -2.041 1.00 89.19 72 ALA A N 1
ATOM 588 C CA . ALA A 1 72 ? 8.218 -1.280 -0.741 1.00 89.19 72 ALA A CA 1
ATOM 589 C C . ALA A 1 72 ? 8.517 -0.113 0.220 1.00 89.19 72 ALA A C 1
ATOM 591 O O . ALA A 1 72 ? 8.199 -0.181 1.409 1.00 89.19 72 ALA A O 1
ATOM 592 N N . SER A 1 73 ? 9.052 0.991 -0.307 1.00 89.12 73 SER A N 1
ATOM 593 C CA . SER A 1 73 ? 9.412 2.182 0.470 1.00 89.12 73 SER A CA 1
ATOM 594 C C . SER A 1 73 ? 8.193 2.932 1.022 1.00 89.12 73 SER A C 1
ATOM 596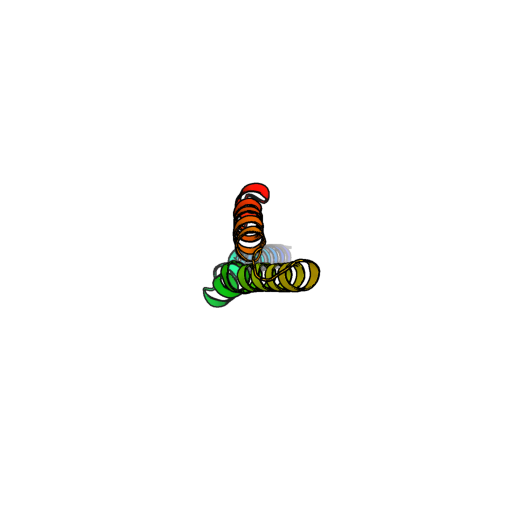 O O . SER A 1 73 ? 8.275 3.513 2.103 1.00 89.12 73 SER A O 1
ATOM 598 N N . ILE A 1 74 ? 7.040 2.871 0.343 1.00 84.19 74 ILE A N 1
ATOM 599 C CA . ILE A 1 74 ? 5.779 3.486 0.807 1.00 84.19 74 ILE A CA 1
ATOM 600 C C . ILE A 1 74 ? 5.387 2.960 2.196 1.00 84.19 74 ILE A C 1
ATOM 602 O O . ILE A 1 74 ? 5.005 3.745 3.061 1.00 84.19 74 ILE A O 1
ATOM 606 N N . SER A 1 75 ? 5.556 1.660 2.457 1.00 77.12 75 SER A N 1
ATOM 607 C CA . SER A 1 75 ? 5.249 1.090 3.780 1.00 77.12 75 SER A CA 1
ATOM 608 C C . SER A 1 75 ? 6.179 1.624 4.879 1.00 77.12 75 SER A C 1
ATOM 610 O O . SER A 1 75 ? 5.757 1.763 6.023 1.00 77.12 75 SER A O 1
ATOM 612 N N . GLY A 1 76 ? 7.426 1.966 4.532 1.00 78.62 76 GLY A N 1
ATOM 613 C CA . GLY A 1 76 ? 8.385 2.568 5.461 1.00 78.62 76 GLY A CA 1
ATOM 614 C C . GLY A 1 76 ? 8.110 4.047 5.747 1.00 78.62 76 GLY A C 1
ATOM 615 O O . GLY A 1 76 ? 8.239 4.480 6.886 1.00 78.62 76 GLY A O 1
ATOM 616 N N . ILE A 1 77 ? 7.693 4.817 4.736 1.00 76.44 77 ILE A N 1
ATOM 617 C CA . ILE A 1 77 ? 7.442 6.263 4.866 1.00 76.44 77 ILE A CA 1
ATOM 618 C C . ILE A 1 77 ? 6.188 6.545 5.690 1.00 76.44 77 ILE A C 1
ATOM 620 O O . ILE A 1 77 ? 6.189 7.441 6.530 1.00 76.44 77 ILE A O 1
ATOM 624 N N . TYR A 1 78 ? 5.112 5.793 5.460 1.00 72.31 78 TYR A N 1
ATOM 625 C CA . TYR A 1 78 ? 3.839 6.087 6.114 1.00 72.31 78 TYR A CA 1
ATOM 626 C C . TYR A 1 78 ? 3.710 5.481 7.513 1.00 72.31 78 TYR A C 1
ATOM 628 O O . TYR A 1 78 ? 2.706 5.758 8.163 1.00 72.31 78 TYR A O 1
ATOM 636 N N . ALA A 1 79 ? 4.698 4.699 7.985 1.00 53.34 79 ALA A N 1
ATOM 637 C CA . ALA A 1 79 ? 4.789 4.013 9.292 1.00 53.34 79 ALA A CA 1
ATOM 638 C C . ALA A 1 79 ? 3.570 3.154 9.714 1.00 53.34 79 ALA A C 1
ATOM 640 O O . ALA A 1 79 ? 3.635 2.410 10.686 1.00 53.34 79 ALA A O 1
ATOM 641 N N . MET A 1 80 ? 2.467 3.254 8.981 1.00 52.19 80 MET A N 1
ATOM 642 C CA . MET A 1 80 ? 1.150 2.701 9.216 1.00 52.19 80 MET A CA 1
ATOM 643 C C . MET A 1 80 ? 0.500 2.528 7.849 1.00 52.19 80 MET A C 1
ATOM 645 O O . MET A 1 80 ? -0.210 3.395 7.337 1.00 52.19 80 MET A O 1
ATOM 649 N N . THR A 1 81 ? 0.749 1.380 7.239 1.00 49.41 81 THR A N 1
ATOM 650 C CA . THR A 1 81 ? -0.286 0.677 6.486 1.00 49.41 81 THR A CA 1
ATOM 651 C C . THR A 1 81 ? -0.009 -0.806 6.632 1.00 49.41 81 THR A C 1
ATOM 653 O O . THR A 1 81 ? 1.177 -1.185 6.501 1.00 49.41 81 THR A O 1
#

Secondary structure (DSSP, 8-state):
-HHHHHHHHHHHHHHHHHHHHHHTGGGSHHHHHIIIIIHHHHHHHHHHHHHHHHS-GGGHHHHHHHHHHHHHHHHHHSS--

Radius of gyration: 21.97 Å; chains: 1; bounding box: 45×24×61 Å

pLDDT: mean 89.65, std 10.47, range [49.41, 97.56]

Foldseek 3Di:
DVVVVVVVVVVVVVVVVVVVCVVCVCVPPVNVCCVLPVVLVVVLVVQLVVVCVVPHPVCSCVSNVVSVVVSVCVCVVVVGD